Protein AF-A0A257L5X1-F1 (afdb_monomer_lite)

pLDDT: mean 86.34, std 13.09, range [51.81, 98.81]

Structure (mmCIF, N/CA/C/O backbone):
data_AF-A0A257L5X1-F1
#
_entry.id   AF-A0A257L5X1-F1
#
loop_
_atom_site.group_P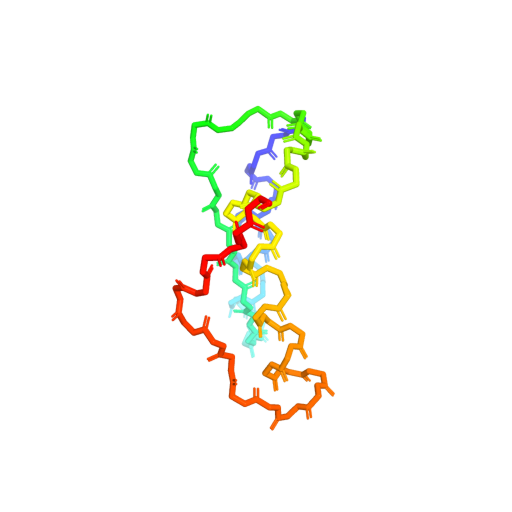DB
_atom_site.id
_atom_site.type_symbol
_atom_site.label_atom_id
_atom_site.label_alt_id
_atom_site.label_comp_id
_atom_site.label_asym_id
_atom_site.label_ent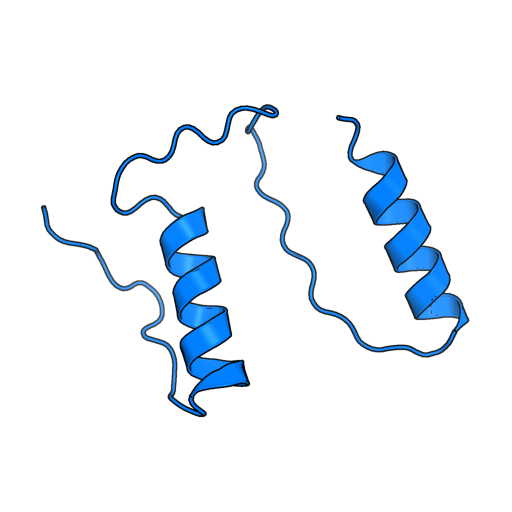ity_id
_atom_site.label_seq_id
_atom_site.pdbx_PDB_ins_code
_atom_site.Cartn_x
_atom_site.Cartn_y
_atom_site.Cartn_z
_atom_site.occupancy
_atom_site.B_iso_or_equiv
_atom_site.auth_seq_id
_atom_site.auth_comp_id
_atom_site.auth_asym_id
_atom_site.auth_atom_id
_atom_site.pdbx_PDB_model_num
ATOM 1 N N . VAL A 1 1 ? -5.759 5.202 -14.514 1.00 84.69 1 VAL A N 1
ATOM 2 C CA . VAL A 1 1 ? -6.475 5.296 -13.214 1.00 84.69 1 VAL A CA 1
ATOM 3 C C . VAL A 1 1 ? -5.703 6.231 -12.287 1.00 84.69 1 VAL A C 1
ATOM 5 O O . VAL A 1 1 ? -4.480 6.216 -12.356 1.00 84.69 1 VAL A O 1
ATOM 8 N N . ASN A 1 2 ? -6.375 7.069 -11.487 1.00 90.62 2 ASN A N 1
ATOM 9 C CA . ASN A 1 2 ? -5.737 8.069 -10.614 1.00 90.62 2 ASN A CA 1
ATOM 10 C C . ASN A 1 2 ? -5.580 7.541 -9.161 1.00 90.62 2 ASN A C 1
ATOM 12 O O . ASN A 1 2 ? -6.577 7.081 -8.604 1.00 90.62 2 ASN A O 1
ATOM 16 N N . PRO A 1 3 ? -4.393 7.637 -8.522 1.00 92.50 3 PRO A N 1
ATOM 17 C CA . PRO A 1 3 ? -4.166 7.147 -7.151 1.00 92.50 3 PRO A CA 1
ATOM 18 C C . PRO A 1 3 ? -4.972 7.841 -6.037 1.00 92.50 3 PRO A C 1
ATOM 20 O O . PRO A 1 3 ? -5.133 7.277 -4.957 1.00 92.50 3 PRO A O 1
ATOM 23 N N . SER A 1 4 ? -5.500 9.048 -6.271 1.00 95.56 4 SER A N 1
ATOM 24 C CA . SER A 1 4 ? -6.254 9.819 -5.264 1.00 95.56 4 SER A CA 1
ATOM 25 C C . SER A 1 4 ? -7.457 9.072 -4.692 1.00 95.56 4 SER A C 1
ATOM 27 O O . SER A 1 4 ? -7.763 9.232 -3.513 1.00 95.56 4 SER A O 1
ATOM 29 N N . ALA A 1 5 ? -8.117 8.227 -5.490 1.00 96.06 5 ALA A N 1
ATOM 30 C CA . ALA A 1 5 ? -9.234 7.417 -5.017 1.00 96.06 5 ALA A CA 1
ATOM 31 C C . ALA A 1 5 ? -8.796 6.425 -3.924 1.00 96.06 5 ALA A C 1
ATOM 33 O O . ALA A 1 5 ? -9.483 6.285 -2.916 1.00 96.06 5 ALA A O 1
ATOM 34 N N . THR A 1 6 ? -7.624 5.799 -4.078 1.00 96.81 6 THR A N 1
ATOM 35 C CA . THR A 1 6 ? -7.058 4.886 -3.075 1.00 96.81 6 THR A CA 1
ATOM 36 C C . THR A 1 6 ? -6.718 5.619 -1.780 1.00 96.81 6 THR A C 1
ATOM 38 O O . THR A 1 6 ? -7.021 5.109 -0.707 1.00 96.81 6 THR A O 1
ATOM 41 N N . TYR A 1 7 ? -6.168 6.837 -1.853 1.00 97.88 7 TYR A N 1
ATOM 42 C CA . TYR A 1 7 ? -5.877 7.630 -0.651 1.00 97.88 7 TYR A CA 1
ATOM 43 C C . TYR A 1 7 ? -7.142 8.057 0.102 1.00 97.88 7 TYR A C 1
ATOM 45 O O . TYR A 1 7 ? -7.181 7.965 1.326 1.00 97.88 7 TYR A O 1
ATOM 53 N N . LYS A 1 8 ? -8.204 8.454 -0.612 1.00 98.19 8 LYS A N 1
ATOM 54 C CA . LYS A 1 8 ? -9.504 8.758 0.012 1.00 98.19 8 LYS A CA 1
ATOM 55 C C . LYS A 1 8 ? -10.112 7.531 0.694 1.00 98.19 8 LYS A C 1
ATOM 57 O O . LYS A 1 8 ? -10.699 7.648 1.764 1.00 98.19 8 LYS A O 1
ATOM 62 N N . PHE A 1 9 ? -9.961 6.354 0.089 1.00 98.00 9 PHE A N 1
ATOM 63 C CA . PHE A 1 9 ? -10.418 5.108 0.697 1.00 98.00 9 PHE A CA 1
ATOM 64 C C . PHE A 1 9 ? -9.614 4.756 1.956 1.00 98.00 9 PHE A C 1
ATOM 66 O O . PHE A 1 9 ? -10.212 4.444 2.981 1.00 98.00 9 PHE A O 1
ATOM 73 N N . ALA A 1 10 ? -8.285 4.891 1.916 1.00 98.56 10 ALA A N 1
ATOM 74 C CA . ALA A 1 10 ? -7.426 4.714 3.086 1.00 98.56 10 ALA A CA 1
ATOM 75 C C . ALA A 1 10 ? -7.823 5.657 4.239 1.00 98.56 10 ALA A C 1
ATOM 77 O O . ALA A 1 10 ? -7.979 5.212 5.371 1.00 98.56 10 ALA A O 1
ATOM 78 N N . GLU A 1 11 ? -8.083 6.938 3.954 1.00 98.62 11 GLU A N 1
ATOM 79 C CA . GLU A 1 11 ? -8.581 7.892 4.956 1.00 98.62 11 GLU A CA 1
ATOM 80 C C . GLU A 1 11 ? -9.913 7.435 5.579 1.00 98.62 11 GLU A C 1
ATOM 82 O O . GLU A 1 11 ? -10.098 7.524 6.794 1.00 98.62 11 GLU A O 1
ATOM 87 N N . ALA A 1 12 ? -10.837 6.914 4.766 1.00 98.75 12 ALA A N 1
ATOM 88 C CA . ALA A 1 12 ? -12.110 6.390 5.252 1.00 98.75 12 ALA A CA 1
ATOM 89 C C . ALA A 1 12 ? -11.935 5.151 6.151 1.00 98.75 12 ALA A C 1
ATOM 91 O O . ALA A 1 12 ? -12.629 5.039 7.161 1.00 98.75 12 ALA A O 1
ATOM 92 N N . LEU A 1 13 ? -10.994 4.254 5.828 1.00 98.75 13 LEU A N 1
ATOM 93 C CA . LEU A 1 13 ? -10.651 3.102 6.673 1.00 98.75 13 LEU A CA 1
ATOM 94 C C . LEU A 1 13 ? -10.084 3.547 8.028 1.00 98.75 13 LEU A C 1
ATOM 96 O O . LEU A 1 13 ? -10.540 3.053 9.058 1.00 98.75 13 LEU A O 1
ATOM 100 N N . ILE A 1 14 ? -9.186 4.540 8.037 1.00 98.69 14 ILE A N 1
ATOM 101 C CA . ILE A 1 14 ? -8.621 5.121 9.269 1.00 98.69 14 ILE A CA 1
ATOM 102 C C . ILE A 1 14 ? -9.729 5.720 10.141 1.00 98.69 14 ILE A C 1
ATOM 104 O O . ILE A 1 14 ? -9.817 5.411 11.327 1.00 98.69 14 ILE A O 1
ATOM 108 N N . LYS A 1 15 ? -10.617 6.537 9.558 1.00 98.75 15 LYS A N 1
ATOM 109 C CA . LYS A 1 15 ? -11.755 7.129 10.288 1.00 98.75 15 LYS A CA 1
ATOM 110 C C . LYS A 1 15 ? -12.708 6.075 10.853 1.00 98.75 15 LYS A C 1
ATOM 112 O O . LYS A 1 15 ? -13.335 6.317 11.878 1.00 98.75 15 LYS A O 1
ATOM 117 N N . ALA A 1 16 ? -12.812 4.921 10.199 1.00 98.81 16 ALA A N 1
ATOM 118 C CA . ALA A 1 16 ? -13.614 3.792 10.655 1.00 98.81 16 ALA A CA 1
ATOM 119 C C . ALA A 1 16 ? -12.879 2.860 11.641 1.00 98.81 16 ALA A C 1
ATOM 121 O O . ALA A 1 16 ? -13.448 1.834 12.016 1.00 98.81 16 ALA A O 1
ATOM 122 N N . GLY A 1 17 ? -11.635 3.174 12.029 1.00 98.25 17 GLY A N 1
ATOM 123 C CA . GLY A 1 17 ? -10.828 2.352 12.934 1.00 98.25 17 GLY A CA 1
ATOM 124 C C . GLY A 1 17 ? -10.484 0.977 12.357 1.00 98.25 17 GLY A C 1
ATOM 125 O O . GLY A 1 17 ? -10.519 -0.012 13.085 1.00 98.25 17 GLY A O 1
ATOM 126 N N . LYS A 1 18 ? -10.244 0.890 11.042 1.00 98.69 18 LYS A N 1
ATOM 127 C CA . LYS A 1 18 ? -9.923 -0.365 10.349 1.00 98.69 18 LYS A CA 1
ATOM 128 C C . LYS A 1 18 ? -8.451 -0.418 9.971 1.00 98.69 18 LYS A C 1
ATOM 130 O O . LYS A 1 18 ? -7.952 0.505 9.328 1.00 98.69 18 LYS A O 1
ATOM 135 N N . ASP A 1 19 ? -7.815 -1.536 10.289 1.00 98.25 19 ASP A N 1
ATOM 136 C CA . ASP A 1 19 ? -6.458 -1.837 9.847 1.00 98.25 19 ASP A CA 1
ATOM 137 C C . ASP A 1 19 ? -6.439 -2.233 8.367 1.00 98.25 19 ASP A C 1
ATOM 139 O O . ASP A 1 19 ? -7.374 -2.857 7.853 1.00 98.25 19 ASP A O 1
ATOM 143 N N . PHE A 1 20 ? -5.373 -1.849 7.668 1.00 98.12 20 PHE A N 1
ATOM 144 C CA . PHE A 1 20 ? -5.129 -2.219 6.278 1.00 98.12 20 PHE A CA 1
ATOM 145 C C . PHE A 1 20 ? -3.649 -2.070 5.930 1.00 98.12 20 PHE A C 1
ATOM 147 O O . PHE A 1 20 ? -2.946 -1.224 6.481 1.00 98.12 20 PHE A O 1
ATOM 154 N N . ASP A 1 21 ? -3.221 -2.831 4.927 1.00 97.62 21 ASP A N 1
ATOM 155 C CA . ASP A 1 21 ? -1.903 -2.699 4.321 1.00 97.62 21 ASP A CA 1
ATOM 156 C C . ASP A 1 21 ? -1.991 -1.942 2.995 1.00 97.62 21 ASP A C 1
ATOM 158 O O . ASP A 1 21 ? -2.928 -2.111 2.209 1.00 97.62 21 ASP A O 1
ATOM 162 N N . MET A 1 22 ? -0.992 -1.103 2.716 1.00 96.38 22 MET A N 1
ATOM 163 C CA . MET A 1 22 ? -0.932 -0.322 1.484 1.00 96.38 22 MET A CA 1
ATOM 164 C C . MET A 1 22 ? 0.470 -0.339 0.881 1.00 96.38 22 MET A C 1
ATOM 166 O O . MET A 1 22 ? 1.464 -0.054 1.544 1.00 96.38 22 MET A O 1
ATOM 170 N N . PHE A 1 23 ? 0.536 -0.615 -0.421 1.00 92.56 23 PHE A N 1
ATOM 171 C CA . PHE A 1 23 ? 1.771 -0.617 -1.197 1.00 92.56 23 PHE A CA 1
ATOM 172 C C . PHE A 1 23 ? 1.686 0.389 -2.348 1.00 92.56 23 PHE A C 1
ATOM 174 O O . PHE A 1 23 ? 0.824 0.280 -3.221 1.00 92.56 23 PHE A O 1
ATOM 181 N N . ILE A 1 24 ? 2.608 1.353 -2.370 1.00 91.44 24 ILE A N 1
ATOM 1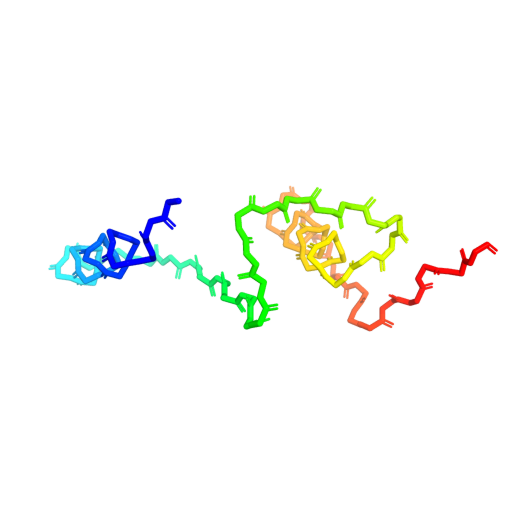82 C CA . ILE A 1 24 ? 2.801 2.280 -3.489 1.00 91.44 24 ILE A CA 1
ATOM 183 C C . ILE A 1 24 ? 4.068 1.884 -4.241 1.00 91.44 24 ILE A C 1
ATOM 185 O O . ILE A 1 24 ? 5.126 1.731 -3.635 1.00 91.44 24 ILE A O 1
ATOM 189 N N . TRP A 1 25 ? 3.965 1.767 -5.569 1.00 88.94 25 TRP A N 1
ATOM 190 C CA . TRP A 1 25 ? 5.114 1.577 -6.454 1.00 88.94 25 TRP A CA 1
ATOM 191 C C . TRP A 1 25 ? 5.400 2.870 -7.232 1.00 88.94 25 TRP A C 1
ATOM 193 O O . TRP A 1 25 ? 4.718 3.145 -8.224 1.00 88.94 25 TRP A O 1
ATOM 203 N N . PRO A 1 26 ? 6.386 3.680 -6.801 1.00 87.62 26 PRO A N 1
ATOM 204 C CA . PRO A 1 26 ? 6.702 4.940 -7.463 1.00 87.62 26 PRO A CA 1
ATOM 205 C C . PRO A 1 26 ? 7.180 4.735 -8.902 1.00 87.62 26 PRO A C 1
ATOM 207 O O . PRO A 1 26 ? 7.699 3.676 -9.260 1.00 87.62 26 PRO A O 1
ATOM 210 N N . SER A 1 27 ? 7.036 5.780 -9.718 1.00 86.25 27 SER A N 1
ATOM 211 C CA . SER A 1 27 ? 7.536 5.821 -11.102 1.00 86.25 27 SER A CA 1
ATOM 212 C C . SER A 1 27 ? 6.950 4.745 -12.029 1.00 86.25 27 SER A C 1
ATOM 214 O O . SER A 1 27 ? 7.550 4.399 -13.048 1.00 86.25 27 SER A O 1
ATOM 216 N N . ARG A 1 28 ? 5.765 4.212 -11.699 1.00 83.12 28 ARG A N 1
ATOM 217 C CA . ARG A 1 28 ? 4.992 3.306 -12.557 1.00 83.12 28 ARG A CA 1
ATOM 218 C C . ARG A 1 28 ? 3.733 3.981 -13.082 1.00 83.12 28 ARG A C 1
ATOM 220 O O . ARG A 1 28 ? 3.075 4.740 -12.376 1.00 83.12 28 ARG A O 1
ATOM 227 N N . ASN A 1 29 ? 3.405 3.688 -14.336 1.00 83.00 29 ASN A N 1
ATOM 228 C CA . ASN A 1 29 ? 2.124 4.038 -14.940 1.00 83.00 29 ASN A CA 1
ATOM 229 C C . ASN A 1 29 ? 1.109 2.898 -14.721 1.00 83.00 29 ASN A C 1
ATOM 231 O O . ASN A 1 29 ? 1.371 1.945 -13.993 1.00 83.00 29 ASN A O 1
ATOM 235 N N . HIS A 1 30 ? -0.070 2.991 -15.343 1.00 84.88 30 HIS A N 1
ATOM 236 C CA . HIS A 1 30 ? -1.116 1.974 -15.190 1.00 84.88 30 HIS A CA 1
ATOM 237 C C . HIS A 1 30 ? -0.796 0.638 -15.888 1.00 84.88 30 HIS A C 1
ATOM 239 O O . HIS A 1 30 ? -1.549 -0.323 -15.739 1.00 84.88 30 HIS A O 1
ATOM 245 N N . ASN A 1 31 ? 0.308 0.555 -16.639 1.00 75.00 31 ASN A N 1
ATOM 246 C CA . ASN A 1 31 ? 0.700 -0.692 -17.271 1.00 75.00 31 ASN A CA 1
ATOM 247 C C . ASN A 1 31 ? 1.363 -1.605 -16.243 1.00 75.00 31 ASN A C 1
ATOM 249 O O . ASN A 1 31 ? 2.428 -1.313 -15.700 1.00 75.00 31 ASN A O 1
ATOM 253 N N . PHE A 1 32 ? 0.765 -2.776 -16.055 1.00 64.38 32 PHE A N 1
ATOM 254 C CA . PHE A 1 32 ? 1.392 -3.899 -15.375 1.00 64.38 32 PHE A CA 1
ATOM 255 C C . PHE A 1 32 ? 2.351 -4.596 -16.344 1.00 64.38 32 PHE A C 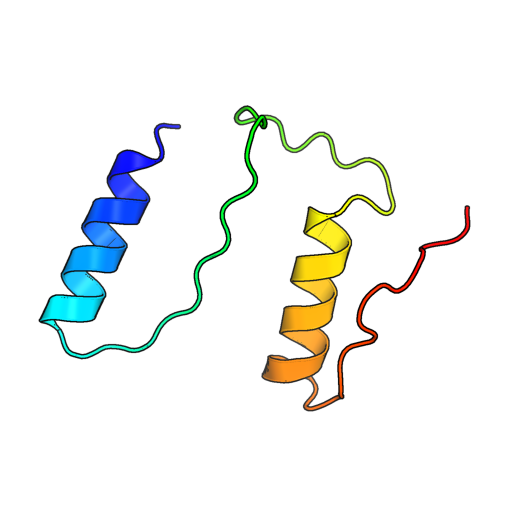1
ATOM 257 O O . PHE A 1 32 ? 2.094 -5.713 -16.789 1.00 64.38 32 PHE A O 1
ATOM 264 N N . GLY A 1 33 ? 3.442 -3.921 -16.712 1.00 59.56 33 GLY A N 1
ATOM 265 C CA . GLY A 1 33 ? 4.554 -4.550 -17.419 1.00 59.56 33 GLY A CA 1
ATOM 266 C C . GLY A 1 33 ? 5.214 -5.572 -16.498 1.00 59.56 33 GLY A C 1
ATOM 267 O O . GLY A 1 33 ? 6.177 -5.246 -15.812 1.00 59.56 33 GLY A O 1
ATOM 268 N N . ARG A 1 34 ? 4.650 -6.781 -16.423 1.00 62.84 34 ARG A N 1
ATOM 269 C CA . ARG A 1 34 ? 5.142 -7.860 -15.565 1.00 62.84 34 ARG A CA 1
ATOM 270 C C . ARG A 1 34 ? 6.350 -8.498 -16.232 1.00 62.84 34 ARG A C 1
ATOM 272 O O . ARG A 1 34 ? 6.224 -9.496 -16.935 1.00 62.84 34 ARG A O 1
ATOM 279 N N . THR A 1 35 ? 7.529 -7.929 -16.029 1.00 64.62 35 THR A N 1
ATOM 280 C CA . THR A 1 35 ? 8.751 -8.712 -16.224 1.00 64.62 35 THR A CA 1
ATOM 281 C C . THR A 1 35 ? 8.798 -9.753 -15.112 1.00 64.62 35 THR A C 1
ATOM 283 O O . THR A 1 35 ? 8.663 -9.391 -13.940 1.00 64.62 35 THR A O 1
ATOM 286 N N . THR A 1 36 ? 8.955 -11.034 -15.452 1.00 64.19 36 THR A N 1
ATOM 287 C CA . THR A 1 36 ? 9.128 -12.106 -14.462 1.00 64.19 36 THR A CA 1
ATOM 288 C C . THR A 1 36 ? 10.185 -11.693 -13.442 1.00 64.19 36 THR A C 1
ATOM 290 O O . THR A 1 36 ? 11.281 -11.280 -13.812 1.00 64.19 36 THR A O 1
ATOM 293 N N . GLY A 1 37 ? 9.835 -11.756 -12.158 1.00 69.75 37 GLY A N 1
ATOM 294 C CA . GLY A 1 37 ? 10.733 -11.359 -11.078 1.00 69.75 37 GLY A CA 1
ATOM 295 C C . GLY A 1 37 ? 10.783 -9.867 -10.745 1.00 69.75 37 GLY A C 1
ATOM 296 O O . GLY A 1 37 ? 11.698 -9.446 -10.035 1.00 69.75 37 GLY A O 1
ATOM 297 N N . ASP A 1 38 ? 9.816 -9.066 -11.204 1.00 80.69 38 ASP A N 1
ATOM 298 C CA . ASP A 1 38 ? 9.710 -7.666 -10.792 1.00 80.69 38 ASP A CA 1
ATOM 299 C C . ASP A 1 38 ? 9.419 -7.489 -9.289 1.00 80.69 38 ASP A C 1
ATOM 301 O O . ASP A 1 38 ? 8.992 -8.396 -8.567 1.00 80.69 38 ASP A O 1
ATOM 305 N N . TYR A 1 39 ? 9.684 -6.277 -8.803 1.00 83.06 39 TYR A N 1
ATOM 306 C CA . TYR A 1 39 ? 9.542 -5.931 -7.391 1.00 83.06 39 TYR A CA 1
ATOM 307 C C . TYR A 1 39 ? 8.108 -6.128 -6.872 1.00 83.06 39 TYR A C 1
ATOM 309 O O . TYR A 1 39 ? 7.924 -6.610 -5.757 1.00 83.06 39 TYR A O 1
ATOM 317 N N . PHE A 1 40 ? 7.094 -5.816 -7.686 1.00 86.06 40 PHE A N 1
ATOM 318 C CA . PHE A 1 40 ? 5.693 -6.013 -7.310 1.00 86.06 40 PHE A CA 1
ATOM 319 C C . PHE A 1 40 ? 5.337 -7.485 -7.139 1.00 86.06 40 PHE A C 1
ATOM 321 O O . PHE A 1 40 ? 4.677 -7.841 -6.165 1.00 86.06 40 PHE A O 1
ATOM 328 N N . THR A 1 41 ? 5.785 -8.346 -8.055 1.00 85.62 41 THR A N 1
ATOM 329 C CA . THR A 1 41 ? 5.558 -9.786 -7.947 1.00 85.62 41 THR A CA 1
ATOM 330 C C . THR A 1 41 ? 6.163 -10.291 -6.648 1.00 85.62 41 THR A C 1
ATOM 332 O O . THR A 1 41 ? 5.437 -10.888 -5.864 1.00 85.62 41 THR A O 1
ATOM 335 N N . LYS A 1 42 ? 7.426 -9.964 -6.353 1.00 86.25 42 LYS A N 1
ATOM 336 C CA . LYS A 1 42 ? 8.065 -10.364 -5.088 1.00 86.25 42 LYS A CA 1
ATOM 337 C C . LYS A 1 42 ? 7.268 -9.900 -3.865 1.00 86.25 42 LYS A C 1
ATOM 339 O O . LYS A 1 42 ? 6.869 -10.729 -3.059 1.00 86.25 42 LYS A O 1
ATOM 344 N N . LYS A 1 43 ? 6.928 -8.606 -3.789 1.00 89.00 43 LYS A N 1
ATOM 345 C CA . LYS A 1 43 ? 6.152 -8.050 -2.667 1.00 89.00 43 LYS A CA 1
ATOM 346 C C . LYS A 1 43 ? 4.790 -8.708 -2.480 1.00 89.00 43 LYS A C 1
ATOM 348 O O . LYS A 1 43 ? 4.384 -8.955 -1.350 1.00 89.00 43 LYS A O 1
ATOM 353 N N . ARG A 1 44 ? 4.093 -9.019 -3.572 1.00 89.44 44 ARG A N 1
ATOM 354 C CA . ARG A 1 44 ? 2.804 -9.712 -3.512 1.00 89.44 44 ARG A CA 1
ATOM 355 C C . ARG A 1 44 ? 2.947 -11.158 -3.032 1.00 89.44 44 ARG A C 1
ATOM 357 O O . ARG A 1 44 ? 2.104 -11.613 -2.271 1.00 89.44 44 ARG A O 1
ATOM 364 N N . TRP A 1 45 ? 3.970 -11.881 -3.488 1.00 90.00 45 TRP A N 1
ATOM 365 C CA . TRP A 1 45 ? 4.228 -13.251 -3.031 1.00 90.00 45 TRP A CA 1
ATOM 366 C C . TRP A 1 45 ? 4.596 -13.284 -1.547 1.00 90.00 45 TRP A C 1
ATOM 368 O O . TRP A 1 45 ? 4.026 -14.092 -0.822 1.00 90.00 45 TRP A O 1
ATOM 378 N N . ASP A 1 46 ? 5.453 -12.368 -1.090 1.00 91.19 46 ASP A N 1
ATOM 379 C CA . ASP A 1 46 ? 5.799 -12.228 0.329 1.00 91.19 46 ASP A CA 1
ATOM 380 C C . ASP A 1 46 ? 4.547 -12.011 1.196 1.00 91.19 46 ASP A C 1
ATOM 382 O O . ASP A 1 46 ? 4.371 -12.696 2.200 1.00 91.19 46 ASP A O 1
ATOM 386 N N . TYR A 1 47 ? 3.633 -11.135 0.758 1.00 94.06 47 TYR A N 1
ATOM 387 C CA . TYR A 1 47 ? 2.373 -10.870 1.462 1.00 94.06 47 TYR A CA 1
ATOM 388 C C . TYR A 1 47 ? 1.506 -12.131 1.604 1.00 94.06 47 TYR A C 1
ATOM 390 O O . TYR A 1 47 ? 0.955 -12.399 2.668 1.00 94.06 47 TYR A O 1
ATOM 398 N N . PHE A 1 48 ? 1.400 -12.950 0.554 1.00 94.56 48 PHE A N 1
ATOM 399 C CA . PHE A 1 48 ? 0.639 -14.200 0.639 1.00 94.56 48 PHE A CA 1
ATOM 400 C C . PHE A 1 48 ? 1.361 -15.285 1.444 1.00 94.56 48 PHE A C 1
ATOM 402 O O . PHE A 1 48 ? 0.704 -16.042 2.153 1.00 94.56 48 PHE A O 1
ATOM 409 N N . LEU A 1 49 ? 2.690 -15.370 1.382 1.00 93.88 49 LEU A N 1
ATOM 410 C CA . LEU A 1 49 ? 3.432 -16.290 2.246 1.00 93.88 49 LEU A CA 1
ATOM 411 C C . LEU A 1 49 ? 3.141 -15.990 3.719 1.00 93.88 49 LEU A C 1
ATOM 413 O O . LEU A 1 49 ? 2.773 -16.903 4.456 1.00 93.88 49 LEU A O 1
ATOM 417 N N . GLU A 1 50 ? 3.212 -14.717 4.107 1.00 94.38 50 GLU A N 1
ATOM 418 C CA . GLU A 1 50 ? 2.991 -14.281 5.485 1.00 94.38 50 GLU A CA 1
ATOM 419 C C . GLU A 1 50 ? 1.527 -14.417 5.918 1.00 94.38 50 GLU A C 1
ATOM 421 O O . GLU A 1 50 ? 1.233 -15.086 6.908 1.00 94.38 50 GLU A O 1
ATOM 426 N N . HIS A 1 51 ? 0.596 -13.833 5.162 1.00 95.62 51 HIS A N 1
ATOM 427 C CA . HIS A 1 51 ? -0.788 -13.664 5.616 1.00 95.62 51 HIS A CA 1
ATOM 428 C C . HIS A 1 51 ? -1.747 -14.769 5.163 1.00 95.62 51 HIS A C 1
ATOM 430 O O . HIS A 1 51 ? -2.821 -14.905 5.746 1.00 95.62 51 HIS A O 1
ATOM 436 N N . LEU A 1 52 ? -1.393 -15.556 4.140 1.00 96.25 52 LEU A N 1
ATOM 437 C CA . LEU A 1 52 ? -2.212 -16.686 3.682 1.00 96.25 52 LEU A CA 1
ATOM 438 C C . LEU A 1 52 ? -1.627 -18.035 4.113 1.00 96.25 52 LEU A C 1
ATOM 440 O O . LEU A 1 52 ? -2.379 -18.902 4.548 1.00 96.25 52 LEU A O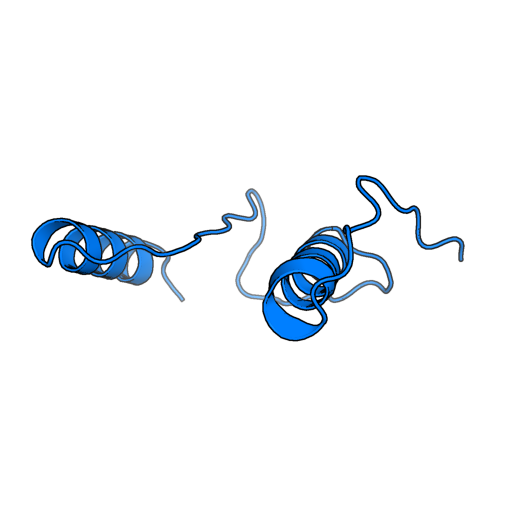 1
ATOM 444 N N . LEU A 1 53 ? -0.308 -18.225 4.001 1.00 96.44 53 LEU A N 1
ATOM 445 C CA . LEU A 1 53 ? 0.346 -19.496 4.341 1.00 96.44 53 LEU A CA 1
ATOM 446 C C . LEU A 1 53 ? 0.959 -19.528 5.750 1.00 96.44 53 LEU A C 1
ATOM 448 O O . LEU A 1 53 ? 1.386 -20.597 6.185 1.00 96.44 53 LEU A O 1
ATOM 452 N N . GLY A 1 54 ? 1.021 -18.396 6.461 1.00 95.69 54 GLY A N 1
ATOM 453 C CA . GLY A 1 54 ? 1.646 -18.312 7.786 1.00 95.69 54 GLY A CA 1
ATOM 454 C C . GLY A 1 54 ? 3.153 -18.593 7.770 1.00 95.69 54 GLY A C 1
ATOM 455 O O . GLY A 1 54 ? 3.728 -18.973 8.790 1.00 95.69 54 GLY A O 1
ATOM 456 N N . GLN A 1 55 ? 3.797 -18.462 6.609 1.00 94.56 55 GLN A N 1
ATOM 457 C CA . GLN A 1 55 ? 5.225 -18.686 6.429 1.00 94.56 55 GLN A CA 1
ATOM 458 C C . GLN A 1 55 ? 5.982 -17.366 6.462 1.00 94.56 55 GLN A C 1
ATOM 460 O O . GLN A 1 55 ? 5.532 -16.351 5.938 1.00 94.56 55 GLN A O 1
ATOM 465 N N . LYS A 1 56 ? 7.189 -17.390 7.027 1.00 90.56 56 LYS A N 1
ATOM 466 C CA . LYS A 1 56 ? 8.066 -16.221 7.011 1.00 90.56 56 LYS A CA 1
ATOM 467 C C . LYS A 1 56 ? 8.484 -15.905 5.562 1.00 90.56 56 LYS A C 1
ATOM 469 O O . LYS A 1 56 ? 9.108 -16.766 4.936 1.00 90.56 56 LYS A O 1
ATOM 474 N N . PRO A 1 57 ? 8.202 -14.700 5.034 1.00 88.19 57 PRO A N 1
ATOM 475 C CA . PRO A 1 57 ? 8.586 -14.342 3.676 1.00 88.19 57 PRO A CA 1
ATOM 476 C C . PRO A 1 57 ? 10.109 -14.239 3.538 1.00 88.19 57 PRO A C 1
ATOM 478 O O . PRO A 1 57 ? 10.828 -13.855 4.470 1.00 88.19 57 PRO A O 1
ATOM 481 N N . LEU A 1 58 ? 10.613 -14.565 2.348 1.00 77.25 58 LEU A N 1
ATOM 482 C CA . LEU A 1 58 ? 12.032 -14.455 2.022 1.00 77.25 58 LEU A CA 1
ATOM 483 C C . LEU A 1 58 ? 12.341 -13.018 1.592 1.00 77.25 58 LEU A C 1
ATOM 485 O O . LEU A 1 58 ? 12.409 -12.697 0.404 1.00 77.25 58 LEU A O 1
ATOM 489 N N . LEU A 1 59 ? 12.553 -12.150 2.584 1.00 69.75 59 LEU A N 1
ATOM 490 C CA . LEU A 1 59 ? 13.000 -10.773 2.374 1.00 69.75 59 LEU A CA 1
ATOM 491 C C . LEU A 1 59 ? 14.183 -10.740 1.391 1.00 69.75 59 LEU A C 1
ATOM 493 O O . LEU A 1 59 ? 15.216 -11.363 1.620 1.00 69.75 59 LEU A O 1
ATOM 497 N N . HIS A 1 60 ? 14.027 -9.982 0.303 1.00 64.81 60 HIS A N 1
ATOM 498 C CA . HIS A 1 60 ? 15.040 -9.794 -0.746 1.00 64.81 60 HIS A CA 1
ATOM 499 C C . HIS A 1 60 ? 15.359 -11.027 -1.608 1.00 64.81 60 HIS A C 1
ATOM 501 O O . HIS A 1 60 ? 16.400 -11.041 -2.269 1.00 64.81 60 HIS A O 1
ATOM 507 N N . TYR A 1 61 ? 14.463 -12.018 -1.685 1.00 65.31 61 TYR A N 1
ATOM 508 C CA . TYR A 1 61 ? 14.637 -13.144 -2.602 1.00 65.31 61 TYR A CA 1
ATOM 509 C C . TYR A 1 61 ? 14.871 -12.658 -4.041 1.00 65.31 61 TYR A C 1
ATOM 511 O O . TYR A 1 61 ? 14.075 -11.914 -4.633 1.00 65.31 61 TYR A O 1
ATOM 519 N N . GLN A 1 62 ? 16.006 -13.048 -4.614 1.00 62.88 62 GLN A N 1
ATOM 520 C CA . GLN A 1 62 ? 16.309 -12.793 -6.011 1.00 62.88 62 GLN A CA 1
ATOM 521 C C . GLN A 1 62 ? 15.747 -13.947 -6.827 1.00 62.88 62 GLN A C 1
ATOM 523 O O . GLN A 1 62 ? 16.209 -15.074 -6.706 1.00 62.88 62 GLN A O 1
ATOM 528 N N . ILE A 1 63 ? 14.742 -13.657 -7.656 1.00 60.62 63 ILE A N 1
ATOM 529 C CA . ILE A 1 63 ? 14.311 -14.592 -8.693 1.00 60.62 63 ILE A CA 1
ATOM 530 C C . ILE A 1 63 ? 15.458 -14.622 -9.699 1.00 60.62 63 ILE A C 1
ATOM 532 O O . ILE A 1 63 ? 15.639 -13.682 -10.475 1.00 60.62 63 ILE A O 1
ATOM 536 N N . VAL A 1 64 ? 16.297 -15.647 -9.572 1.00 57.66 64 VAL A N 1
ATOM 537 C CA . VAL A 1 64 ? 17.363 -15.941 -10.526 1.00 57.66 64 VAL A CA 1
ATOM 538 C C . VAL A 1 64 ? 16.680 -16.318 -11.841 1.00 57.66 64 VAL A C 1
ATOM 540 O O . VAL A 1 64 ? 15.664 -17.014 -11.824 1.00 57.66 64 VAL A O 1
ATOM 543 N N . LYS A 1 65 ? 17.172 -15.766 -12.952 1.00 51.81 65 LYS A N 1
ATOM 544 C CA . LYS A 1 65 ? 16.679 -16.098 -14.293 1.00 51.81 65 LYS A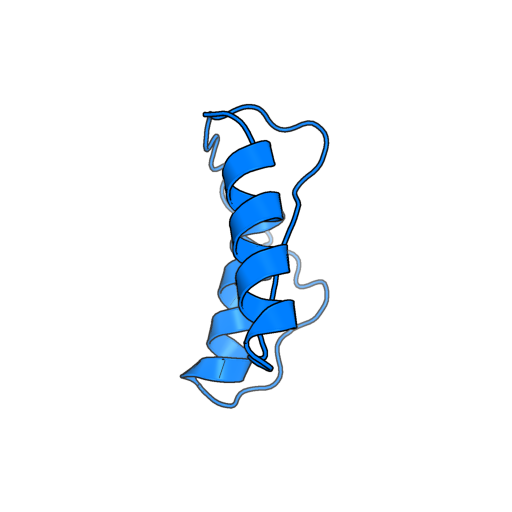 CA 1
ATOM 545 C C . LYS A 1 65 ? 16.986 -17.542 -14.652 1.00 51.81 65 LYS A C 1
ATOM 547 O O . LYS A 1 65 ? 18.101 -17.987 -14.305 1.00 51.81 65 LYS A O 1
#

Radius of gyration: 14.55 Å; chains: 1; bounding box: 31×29×30 Å

Foldseek 3Di:
DDCVVVVVVVVVCVVVVHDDDDDDDPPDDPDPPDDPQDPVVLVVVQCCCCPVVVHHRDVPDGPDD

Sequence (65 aa):
VNPSATYKFAEALIKAGKDFDMFIWPSRNHNFGRTTGDYFTKKRWDYFLEHLLGQKPLLHYQIVK

Secondary structure (DSSP, 8-state):
--THHHHHHHHHHHHTT--------TT--S-----TT-HHHHHHHHHHHHHTT-PPP-TT-----